Protein AF-A0A2P4EQN2-F1 (afdb_monomer)

pLDDT: mean 71.12, std 11.94, range [40.16, 90.19]

Mean predicted aligned error: 13.34 Å

Radius of gyration: 24.4 Å; Cα contacts (8 Å, |Δi|>4): 41; chains: 1; bounding box: 62×25×73 Å

Organism: NCBI:txid1708783

Secondary structure (DSSP, 8-state):
-------HHHHHHHHHHHHHHHHHHHHHHHHHHHHH--GGG-GGGHHHHHHHHHHTTS-SSHHHHHHHHHHHHHHHHHHHHHHHHHHHHHHHHHHHHHHHHHTTSS-HHHHHHHHHHHHHHHHHTTTS----PPPPTT-TT--

Solvent-accessible surface area (backbone atoms only — not comparable to full-atom values): 8579 Å² total; per-residue (Å²): 133,83,81,81,76,78,45,75,69,56,52,53,50,47,51,52,52,52,51,52,45,51,48,52,54,48,51,52,52,51,48,51,47,57,71,62,67,55,57,87,77,51,68,80,56,42,67,61,48,48,51,51,44,62,73,64,61,79,50,91,61,55,63,55,57,50,49,52,52,49,52,52,49,54,49,52,51,50,52,47,51,54,54,51,52,50,53,51,52,46,54,50,52,52,47,52,50,53,46,37,44,73,68,62,76,41,59,75,75,66,48,52,62,52,53,49,50,47,51,48,58,62,52,68,62,72,71,72,76,84,78,81,78,82,78,69,90,82,57,91,82,82,121

Sequence (143 aa):
MEEVTLTIDMFWLVLIVAALGLLI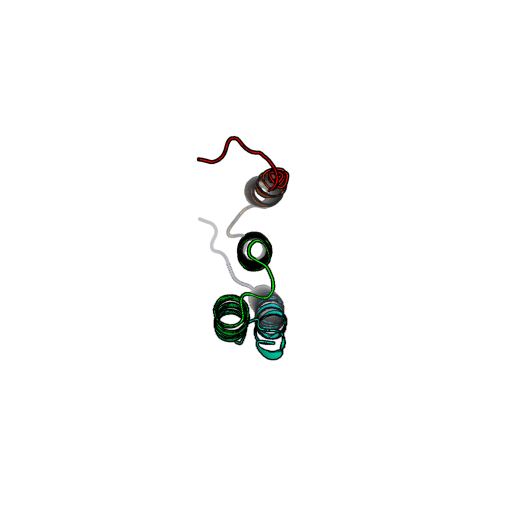VGAIAIFAWKAFSDDSRGFVSYERYLDFLTTHKIRSNLPVYLNEAYADYLQKRNEFWSTYGQVIVAVFIVIILAILMLTKTITAEAGLPILSAVSGFAIAKGVSSSKNTPSNPNDPNIG

Structure (mmCIF, N/CA/C/O backbone):
data_AF-A0A2P4EQN2-F1
#
_entry.id   AF-A0A2P4EQN2-F1
#
loop_
_atom_site.group_PDB
_atom_site.id
_atom_site.type_symbol
_atom_site.label_atom_id
_atom_site.label_alt_id
_atom_site.label_comp_id
_atom_site.label_asym_id
_atom_site.label_entity_id
_atom_site.label_seq_id
_atom_site.pdbx_PDB_ins_code
_atom_site.Cartn_x
_atom_site.Cartn_y
_atom_site.Cartn_z
_atom_site.occupancy
_atom_site.B_iso_or_equiv
_atom_site.auth_seq_id
_atom_site.auth_comp_id
_atom_site.auth_asym_id
_atom_site.auth_atom_id
_atom_site.pdbx_PDB_model_num
ATOM 1 N N . MET A 1 1 ? -9.585 -0.738 36.760 1.00 42.06 1 MET A N 1
ATOM 2 C CA . MET A 1 1 ? -9.819 -1.415 35.472 1.00 42.06 1 MET A CA 1
ATOM 3 C C . MET A 1 1 ? -11.281 -1.200 35.163 1.00 42.06 1 MET A C 1
ATOM 5 O O . MET A 1 1 ? -12.116 -1.760 35.854 1.00 42.06 1 MET A O 1
ATOM 9 N N . GLU A 1 2 ? -11.573 -0.244 34.289 1.00 46.59 2 GLU A N 1
ATOM 10 C CA . GLU A 1 2 ? -12.941 0.126 33.923 1.00 46.59 2 GLU A CA 1
ATOM 11 C C . GLU A 1 2 ? -13.467 -0.964 32.980 1.00 46.59 2 GLU A C 1
ATOM 13 O O . GLU A 1 2 ? -12.853 -1.227 31.945 1.00 46.59 2 GLU A O 1
ATOM 18 N N . GLU A 1 3 ? -14.515 -1.685 33.383 1.00 51.06 3 GLU A N 1
ATOM 19 C CA . GLU A 1 3 ? -15.109 -2.716 32.534 1.00 51.06 3 GLU A CA 1
ATOM 20 C C . GLU A 1 3 ? -15.745 -2.052 31.311 1.00 51.06 3 GLU A C 1
ATOM 22 O O . GLU A 1 3 ? -16.706 -1.286 31.417 1.00 51.06 3 GLU A O 1
ATOM 27 N N . VAL A 1 4 ? -15.183 -2.334 30.135 1.00 61.12 4 VAL A N 1
ATOM 28 C CA . VAL A 1 4 ? -15.711 -1.867 28.853 1.00 61.12 4 VAL A CA 1
ATOM 29 C C . VAL A 1 4 ? -17.025 -2.598 28.591 1.00 61.12 4 VAL A C 1
ATOM 31 O O . VAL A 1 4 ? -17.054 -3.705 28.057 1.00 61.12 4 VAL A O 1
ATOM 34 N N . THR A 1 5 ? -18.133 -1.977 28.981 1.00 59.53 5 THR A N 1
ATOM 35 C CA . THR A 1 5 ? -19.476 -2.437 28.629 1.00 59.53 5 THR A CA 1
ATOM 36 C C . THR A 1 5 ? -19.761 -2.032 27.183 1.00 59.53 5 THR A C 1
ATOM 38 O O . THR A 1 5 ? -20.094 -0.888 26.881 1.00 59.53 5 THR A O 1
ATOM 41 N N . LEU A 1 6 ? -19.577 -2.971 26.249 1.00 61.78 6 LEU A N 1
ATOM 42 C CA . LEU A 1 6 ? -19.995 -2.799 24.855 1.00 61.78 6 LEU A CA 1
ATOM 43 C C . LEU A 1 6 ? -21.521 -2.664 24.814 1.00 61.78 6 LEU A C 1
ATOM 45 O O . LEU A 1 6 ? -22.243 -3.646 24.984 1.00 61.78 6 LEU A O 1
ATOM 49 N N . THR A 1 7 ? -22.023 -1.450 24.589 1.00 77.19 7 THR A N 1
ATOM 50 C CA . THR A 1 7 ? -23.444 -1.257 24.287 1.00 77.19 7 THR A CA 1
ATOM 51 C C . THR A 1 7 ? -23.758 -1.874 22.921 1.00 77.19 7 THR A C 1
ATOM 53 O O . THR A 1 7 ? -22.896 -1.913 22.038 1.00 77.19 7 THR A O 1
ATOM 56 N N . ILE A 1 8 ? -24.992 -2.361 22.731 1.00 74.25 8 ILE A N 1
ATOM 57 C CA . ILE A 1 8 ? -25.451 -2.925 21.446 1.00 74.25 8 ILE A CA 1
ATOM 58 C C . ILE A 1 8 ? -25.151 -1.953 20.289 1.00 74.25 8 ILE A C 1
ATOM 60 O O . ILE A 1 8 ? -24.678 -2.376 19.236 1.00 74.25 8 ILE A O 1
ATOM 64 N N . ASP A 1 9 ? -25.330 -0.651 20.514 1.00 77.69 9 ASP A N 1
ATOM 65 C CA . ASP A 1 9 ? -25.075 0.386 19.514 1.00 77.69 9 ASP A CA 1
ATOM 66 C C . ASP A 1 9 ? -23.581 0.515 19.167 1.00 77.69 9 ASP A C 1
ATOM 68 O O . ASP A 1 9 ? -23.224 0.647 17.995 1.00 77.69 9 ASP A O 1
ATOM 72 N N . MET A 1 10 ? -22.687 0.406 20.159 1.00 77.56 10 MET A N 1
ATOM 73 C CA . MET A 1 10 ? -21.233 0.406 19.936 1.00 77.56 10 MET A CA 1
ATOM 74 C C . MET A 1 10 ? -20.780 -0.820 19.144 1.00 77.56 10 MET A C 1
ATOM 76 O O . MET A 1 10 ? -19.922 -0.699 18.269 1.00 77.56 10 MET A O 1
ATOM 80 N N . PHE A 1 11 ? -21.365 -1.989 19.415 1.00 80.00 11 PHE A N 1
ATOM 81 C CA . PHE A 1 11 ? -21.047 -3.220 18.693 1.00 80.00 11 PHE A CA 1
ATOM 82 C C . PHE A 1 11 ? -21.361 -3.097 17.194 1.00 80.00 11 PHE A C 1
ATOM 84 O O . PHE A 1 11 ? -20.501 -3.381 16.357 1.00 80.00 11 PHE A O 1
ATOM 91 N N . TRP A 1 12 ? -22.557 -2.610 16.845 1.00 84.31 12 TRP A N 1
ATOM 92 C CA . TRP A 1 12 ? -22.942 -2.396 15.446 1.00 84.31 12 TRP A CA 1
ATOM 93 C C . TRP A 1 12 ? -22.074 -1.347 14.752 1.00 84.31 12 TRP A C 1
ATOM 95 O O . TRP A 1 12 ? -21.689 -1.539 13.600 1.00 84.31 12 TRP A O 1
ATOM 105 N N . LEU A 1 13 ? -21.716 -0.269 15.453 1.00 79.88 13 LEU A N 1
ATOM 106 C CA . LEU A 1 13 ? -20.862 0.785 14.908 1.00 79.88 13 LEU A CA 1
ATOM 107 C C . LEU A 1 13 ? -19.459 0.248 14.579 1.00 79.88 13 LEU A C 1
ATOM 109 O O . LEU A 1 13 ? -18.965 0.458 13.471 1.00 79.88 13 LEU A O 1
ATOM 113 N N . VAL A 1 14 ? -18.847 -0.521 15.486 1.00 84.31 14 VAL A N 1
ATOM 114 C CA . VAL A 1 14 ? -17.550 -1.178 15.240 1.00 84.31 14 VAL A CA 1
ATOM 115 C C . VAL A 1 14 ? -17.630 -2.130 14.049 1.00 84.31 14 VAL A C 1
ATOM 117 O O . VAL A 1 14 ? -16.742 -2.117 13.196 1.00 84.31 14 VAL A O 1
ATOM 120 N N . LEU A 1 15 ? -18.702 -2.920 13.951 1.00 86.38 15 LEU A N 1
ATOM 121 C CA . LEU A 1 15 ? -18.890 -3.870 12.857 1.00 86.38 15 LEU A CA 1
ATOM 122 C C . LEU A 1 15 ? -19.023 -3.157 11.502 1.00 86.38 15 LEU A C 1
ATOM 124 O O . LEU A 1 15 ? -18.392 -3.573 10.531 1.00 86.38 15 LEU A O 1
ATOM 128 N N . ILE A 1 16 ? -19.770 -2.050 11.442 1.00 85.50 16 ILE A N 1
ATOM 129 C CA . ILE A 1 16 ? -19.911 -1.227 10.231 1.00 85.50 16 ILE A CA 1
ATOM 130 C C . ILE A 1 16 ? -18.569 -0.607 9.830 1.00 85.50 16 ILE A C 1
ATOM 132 O O . ILE A 1 16 ? -18.198 -0.666 8.659 1.00 85.50 16 ILE A O 1
ATOM 136 N N . VAL A 1 17 ? -17.818 -0.045 10.781 1.00 84.81 17 VAL A N 1
ATOM 137 C CA . VAL A 1 17 ? -16.508 0.573 10.507 1.00 84.81 17 VAL A CA 1
ATOM 138 C C . VAL A 1 17 ? -15.492 -0.471 10.044 1.00 84.81 17 VAL A C 1
ATOM 140 O O . VAL A 1 17 ? -14.764 -0.227 9.081 1.00 84.81 17 VAL A O 1
ATOM 143 N N . ALA A 1 18 ? -15.477 -1.654 10.661 1.00 85.50 18 ALA A N 1
ATOM 144 C CA . ALA A 1 18 ? -14.623 -2.761 10.242 1.00 85.50 18 ALA A CA 1
ATOM 145 C C . ALA A 1 18 ? -14.983 -3.257 8.832 1.00 85.50 18 ALA A C 1
ATOM 147 O O . ALA A 1 18 ? -14.094 -3.440 7.999 1.00 85.50 18 ALA A O 1
ATOM 148 N N . ALA A 1 19 ? -16.277 -3.422 8.540 1.00 88.06 19 ALA A N 1
ATOM 149 C CA . ALA A 1 19 ? -16.753 -3.834 7.223 1.00 88.06 19 ALA A CA 1
ATOM 150 C C . ALA A 1 19 ? -16.416 -2.796 6.142 1.00 88.06 19 ALA A C 1
ATOM 152 O O . ALA A 1 19 ? -15.916 -3.159 5.078 1.00 88.06 19 ALA A O 1
ATOM 153 N N . LEU A 1 20 ? -16.626 -1.505 6.422 1.00 86.62 20 LEU A N 1
ATOM 154 C CA . LEU A 1 20 ? -16.288 -0.416 5.507 1.00 86.62 20 LEU A CA 1
ATOM 155 C C . LEU A 1 20 ? -14.775 -0.343 5.265 1.00 86.62 20 LEU A C 1
ATOM 157 O O . LEU A 1 20 ? -14.338 -0.201 4.125 1.00 86.62 20 LEU A O 1
ATOM 161 N N . GLY A 1 21 ? -13.974 -0.494 6.321 1.00 83.38 21 GLY A N 1
ATOM 162 C CA . GLY A 1 21 ? -12.518 -0.527 6.227 1.00 83.38 21 GLY A CA 1
ATOM 163 C C . GLY A 1 21 ? -12.012 -1.685 5.365 1.00 83.38 21 GLY A C 1
ATOM 164 O O . GLY A 1 21 ? -11.212 -1.470 4.455 1.00 83.38 21 GLY A O 1
ATOM 165 N N . LEU A 1 22 ? -12.527 -2.897 5.590 1.00 88.88 22 LEU A N 1
ATOM 166 C CA . LEU A 1 22 ? -12.218 -4.066 4.760 1.00 88.88 22 LEU A CA 1
ATOM 167 C C . LEU A 1 22 ? -12.654 -3.876 3.307 1.00 88.88 22 LEU A C 1
ATOM 169 O O . LEU A 1 22 ? -11.914 -4.258 2.403 1.00 88.88 22 LEU A O 1
ATOM 173 N N . LEU A 1 23 ? -13.815 -3.262 3.071 1.00 90.19 23 LEU A N 1
ATOM 174 C CA . LEU A 1 23 ? -14.300 -2.967 1.725 1.00 90.19 23 LEU A CA 1
ATOM 175 C C . LEU A 1 23 ? -13.356 -2.002 1.006 1.00 90.19 23 LEU A C 1
ATOM 177 O O . LEU A 1 23 ? -12.981 -2.266 -0.131 1.00 90.19 23 LEU A O 1
ATOM 181 N N . ILE A 1 24 ? -12.924 -0.924 1.667 1.00 86.88 24 ILE A N 1
ATOM 182 C CA . ILE A 1 24 ? -11.983 0.048 1.093 1.00 86.88 24 ILE A CA 1
ATOM 183 C C . ILE A 1 24 ? -10.639 -0.621 0.783 1.00 86.88 24 ILE A C 1
ATOM 185 O O . ILE A 1 24 ? -10.147 -0.501 -0.338 1.00 86.88 24 ILE A O 1
ATOM 189 N N . VAL A 1 25 ? -10.063 -1.367 1.731 1.00 85.81 25 VAL A N 1
ATOM 190 C CA . VAL A 1 25 ? -8.792 -2.085 1.520 1.00 85.81 25 VAL A CA 1
ATOM 191 C C . VAL A 1 25 ? -8.924 -3.111 0.391 1.00 85.81 25 VAL A C 1
ATOM 193 O O . VAL A 1 25 ? -8.055 -3.184 -0.476 1.00 85.81 25 VAL A O 1
ATOM 196 N N . GLY A 1 26 ? -10.032 -3.854 0.350 1.00 86.31 26 GLY A N 1
ATOM 197 C CA . GLY A 1 26 ? -10.331 -4.814 -0.708 1.00 86.31 26 GLY A CA 1
ATOM 198 C C . GLY A 1 26 ? -10.494 -4.151 -2.075 1.00 86.31 26 GLY A C 1
ATOM 199 O O . GLY A 1 26 ? -9.906 -4.613 -3.047 1.00 86.31 26 GLY A O 1
ATOM 200 N N . ALA A 1 27 ? -11.224 -3.037 -2.161 1.00 86.19 27 ALA A N 1
ATOM 201 C CA . ALA A 1 27 ? -11.404 -2.274 -3.395 1.00 86.19 27 ALA A CA 1
ATOM 202 C C . ALA A 1 27 ? -10.072 -1.726 -3.918 1.00 86.19 27 ALA A C 1
ATOM 204 O O . ALA A 1 27 ? -9.798 -1.819 -5.114 1.00 86.19 27 ALA A O 1
ATOM 205 N N . ILE A 1 28 ? -9.224 -1.216 -3.020 1.00 84.31 28 ILE A N 1
ATOM 206 C CA . ILE A 1 28 ? -7.871 -0.770 -3.346 1.00 84.31 28 ILE A CA 1
ATOM 207 C C . ILE A 1 28 ? -7.069 -1.958 -3.893 1.00 84.31 28 ILE A C 1
ATOM 209 O O . ILE A 1 28 ? -6.591 -1.875 -5.024 1.00 84.31 28 ILE A O 1
ATOM 213 N N . ALA A 1 29 ? -6.996 -3.080 -3.169 1.00 83.06 29 ALA A N 1
ATOM 214 C CA . ALA A 1 29 ? -6.241 -4.265 -3.582 1.00 83.06 29 ALA A CA 1
ATOM 215 C C . ALA A 1 29 ? -6.718 -4.845 -4.927 1.00 83.06 29 ALA A C 1
ATOM 217 O O . ALA A 1 29 ? -5.899 -5.165 -5.788 1.00 83.06 29 ALA A O 1
ATOM 218 N N . ILE A 1 30 ? -8.035 -4.925 -5.145 1.00 86.19 30 ILE A N 1
ATOM 219 C CA . ILE A 1 30 ? -8.635 -5.357 -6.415 1.00 86.19 30 ILE A CA 1
ATOM 220 C C . ILE A 1 30 ? -8.291 -4.372 -7.530 1.00 86.19 30 ILE A C 1
ATOM 222 O O . ILE A 1 30 ? -7.984 -4.798 -8.640 1.00 86.19 30 ILE A O 1
ATOM 226 N N . PHE A 1 31 ? -8.319 -3.067 -7.256 1.00 82.88 31 PHE A N 1
ATOM 227 C CA . PHE A 1 31 ? -7.936 -2.056 -8.232 1.00 82.88 31 PHE A CA 1
ATOM 228 C C . PHE A 1 31 ? -6.466 -2.192 -8.639 1.00 82.88 31 PHE A C 1
ATOM 230 O O . PHE A 1 31 ? -6.187 -2.168 -9.833 1.00 82.88 31 PHE A O 1
ATOM 237 N N . ALA A 1 32 ? -5.533 -2.410 -7.704 1.00 77.56 32 ALA A N 1
ATOM 238 C CA . ALA A 1 32 ? -4.142 -2.675 -8.082 1.00 77.56 32 ALA A CA 1
ATOM 239 C C . ALA A 1 32 ? -3.988 -3.985 -8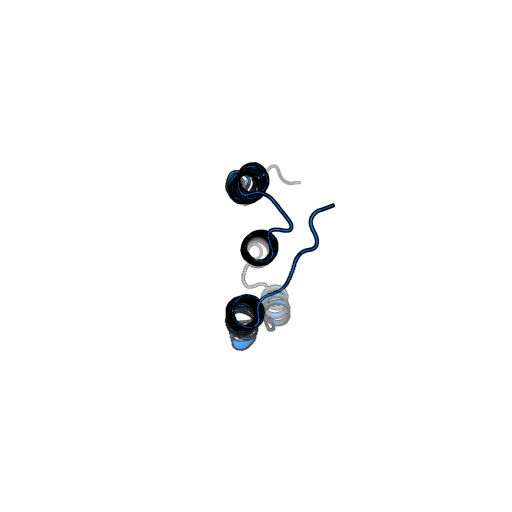.829 1.00 77.56 32 ALA A C 1
ATOM 241 O O . ALA A 1 32 ? -3.321 -4.014 -9.860 1.00 77.56 32 ALA A O 1
ATOM 242 N N . TRP A 1 33 ? -4.624 -5.057 -8.360 1.00 78.50 33 TRP A N 1
ATOM 243 C CA . TRP A 1 33 ? -4.557 -6.313 -9.084 1.00 78.50 33 TRP A CA 1
ATOM 244 C C . TRP A 1 33 ? -5.101 -6.145 -10.503 1.00 78.50 33 TRP A C 1
ATOM 246 O O . TRP A 1 33 ? -4.445 -6.560 -11.440 1.00 78.50 33 TRP A O 1
ATOM 256 N N . LYS A 1 34 ? -6.212 -5.435 -10.709 1.00 81.75 34 LYS A N 1
ATOM 257 C CA . LYS A 1 34 ? -6.765 -5.178 -12.045 1.00 81.75 34 LYS A CA 1
ATOM 258 C C . LYS A 1 34 ? -5.911 -4.229 -12.892 1.00 81.75 34 LYS A C 1
ATOM 260 O O . LYS A 1 34 ? -5.798 -4.444 -14.093 1.00 81.75 34 LYS A O 1
ATOM 265 N N . ALA A 1 35 ? -5.304 -3.207 -12.293 1.00 72.00 35 ALA A N 1
ATOM 266 C CA . ALA A 1 35 ? -4.416 -2.276 -12.987 1.00 72.00 35 ALA A CA 1
ATOM 267 C C . ALA A 1 35 ? -3.100 -2.937 -13.437 1.00 72.00 35 ALA A C 1
ATOM 269 O O . ALA A 1 35 ? -2.532 -2.522 -14.442 1.00 72.00 35 ALA A O 1
ATOM 270 N N . PHE A 1 36 ? -2.631 -3.965 -12.719 1.00 65.81 36 PHE A N 1
ATOM 271 C CA . PHE A 1 36 ? -1.366 -4.656 -13.004 1.00 65.81 36 PHE A CA 1
ATOM 272 C C . PHE A 1 36 ? -1.516 -6.058 -13.599 1.00 65.81 36 PHE A C 1
ATOM 274 O O . PHE A 1 36 ? -0.564 -6.560 -14.184 1.00 65.81 36 PHE A O 1
ATOM 281 N N . SER A 1 37 ? -2.687 -6.683 -13.480 1.00 63.09 37 SER A N 1
ATOM 282 C CA . SER A 1 37 ? -3.020 -7.959 -14.125 1.00 63.09 37 SER A CA 1
ATOM 283 C C . SER A 1 37 ? -3.440 -7.775 -15.580 1.00 63.09 37 SER A C 1
ATOM 285 O O . SER A 1 37 ? -3.712 -8.770 -16.252 1.00 63.09 37 SER A O 1
ATOM 287 N N . ASP A 1 38 ? -3.465 -6.537 -16.089 1.00 56.09 38 ASP A N 1
ATOM 288 C CA . ASP A 1 38 ? -3.429 -6.276 -17.527 1.00 56.09 38 ASP A CA 1
ATOM 289 C C . ASP A 1 38 ? -2.019 -6.594 -18.065 1.00 56.09 38 ASP A C 1
ATOM 291 O O . ASP A 1 38 ? -1.272 -5.747 -18.554 1.00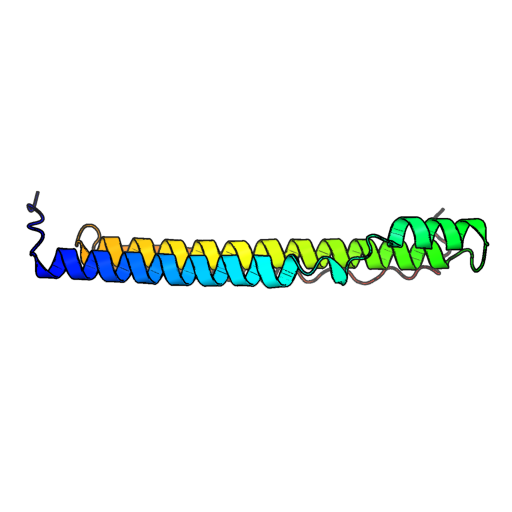 56.09 38 ASP A O 1
ATOM 295 N N . ASP A 1 39 ? -1.672 -7.876 -17.955 1.00 52.38 39 ASP A N 1
ATOM 296 C CA . ASP A 1 39 ? -0.494 -8.546 -18.508 1.00 52.38 39 ASP A CA 1
ATOM 297 C C . ASP A 1 39 ? -0.477 -8.438 -20.052 1.00 52.38 39 ASP A C 1
ATOM 299 O O . ASP A 1 39 ? 0.517 -8.740 -20.708 1.00 52.38 39 ASP A O 1
ATOM 303 N N . SER A 1 40 ? -1.567 -7.934 -20.655 1.00 46.12 40 SER A N 1
ATOM 304 C CA . SER A 1 40 ? -1.721 -7.726 -22.100 1.00 46.12 40 SER A CA 1
ATOM 305 C C . SER A 1 40 ? -0.914 -6.549 -22.662 1.00 46.12 40 SER A C 1
ATOM 307 O O . SER A 1 40 ? -0.726 -6.453 -23.873 1.00 46.12 40 SER A O 1
ATOM 309 N N . ARG A 1 41 ? -0.369 -5.679 -21.801 1.00 52.12 41 ARG A N 1
ATOM 310 C CA . ARG A 1 41 ? 0.618 -4.651 -22.196 1.00 52.12 41 ARG A CA 1
ATOM 311 C C . ARG A 1 41 ? 2.059 -5.119 -21.995 1.00 52.12 41 ARG A C 1
ATOM 313 O O . ARG A 1 41 ? 3.003 -4.359 -22.213 1.00 52.12 41 ARG A O 1
ATOM 320 N N . GLY A 1 42 ? 2.215 -6.359 -21.538 1.00 44.94 42 GLY A N 1
ATOM 321 C CA . GLY A 1 42 ? 3.467 -6.953 -21.139 1.00 44.94 42 GLY A CA 1
ATOM 322 C C . GLY A 1 42 ? 4.400 -7.167 -22.319 1.00 44.94 42 GLY A C 1
ATOM 323 O O . GLY A 1 42 ? 4.119 -7.909 -23.257 1.00 44.94 42 GLY A O 1
ATOM 324 N N . PHE A 1 43 ? 5.581 -6.590 -22.162 1.00 51.81 43 PHE A N 1
ATOM 325 C CA . PHE A 1 43 ? 6.888 -6.974 -22.685 1.00 51.81 43 PHE A CA 1
ATOM 326 C C . PHE A 1 43 ? 7.213 -8.493 -22.563 1.00 51.81 43 PHE A C 1
ATOM 328 O O . PHE A 1 43 ? 8.371 -8.876 -22.554 1.00 51.81 43 PHE A O 1
ATOM 335 N N . VAL A 1 44 ? 6.239 -9.408 -22.498 1.00 49.41 44 VAL A N 1
ATOM 336 C CA . VAL A 1 44 ? 6.431 -10.873 -22.494 1.00 49.41 44 VAL A CA 1
ATOM 337 C C . VAL A 1 44 ? 7.085 -11.344 -23.802 1.00 49.41 44 VAL A C 1
ATOM 339 O O . VAL A 1 44 ? 7.769 -12.361 -23.843 1.00 49.41 44 VAL A O 1
ATOM 342 N N . SER A 1 45 ? 6.959 -10.552 -24.871 1.00 54.16 45 SER A N 1
ATOM 343 C CA . SER A 1 45 ? 7.703 -10.741 -26.120 1.00 54.16 45 SER A CA 1
ATOM 344 C C . SER A 1 45 ? 9.032 -9.979 -26.173 1.00 54.16 45 SER A C 1
ATOM 346 O O . SER A 1 45 ? 9.685 -10.007 -27.206 1.00 54.16 45 SER A O 1
ATOM 348 N N . TYR A 1 46 ? 9.455 -9.292 -25.110 1.00 60.91 46 TYR A N 1
ATOM 349 C CA . TYR A 1 46 ? 10.672 -8.476 -25.102 1.00 60.91 46 TYR A CA 1
ATOM 350 C C . TYR A 1 46 ? 11.935 -9.312 -25.225 1.00 60.91 46 TYR A C 1
ATOM 352 O O . TYR A 1 46 ? 12.793 -8.957 -26.020 1.00 60.91 46 TYR A O 1
ATOM 360 N N . GLU A 1 47 ? 12.029 -10.445 -24.527 1.00 61.88 47 GLU A N 1
ATOM 361 C CA . GLU A 1 47 ? 13.171 -11.348 -24.699 1.00 61.88 47 GLU A CA 1
ATOM 362 C C . GLU A 1 47 ? 13.215 -11.908 -26.124 1.00 61.88 47 GLU A C 1
ATOM 364 O O . GLU A 1 47 ? 14.259 -11.859 -26.761 1.00 61.88 47 GLU A O 1
ATOM 369 N N . ARG A 1 48 ? 12.068 -12.311 -26.693 1.00 64.81 48 ARG A N 1
ATOM 370 C CA . ARG A 1 48 ? 11.985 -12.739 -28.104 1.00 64.81 48 ARG A CA 1
ATOM 371 C C . ARG A 1 48 ? 12.292 -11.611 -29.094 1.00 64.81 48 ARG A C 1
ATOM 373 O O . ARG A 1 48 ? 12.850 -11.868 -30.154 1.00 64.81 48 ARG A O 1
ATOM 380 N N . TYR A 1 49 ? 11.921 -10.374 -28.776 1.00 67.81 49 TYR A N 1
ATOM 381 C CA . TYR A 1 49 ? 12.150 -9.201 -29.619 1.00 67.81 49 TYR A CA 1
ATOM 382 C C . TYR A 1 49 ? 13.607 -8.733 -29.548 1.00 67.81 49 TYR A C 1
ATOM 384 O O . TYR A 1 49 ? 14.196 -8.402 -30.573 1.00 67.81 49 TYR A O 1
ATOM 392 N N . LEU A 1 50 ? 14.216 -8.770 -28.361 1.00 67.44 50 LEU A N 1
ATOM 393 C CA . LEU A 1 50 ? 15.645 -8.562 -28.160 1.00 67.44 50 LEU A CA 1
ATOM 394 C C . LEU A 1 50 ? 16.456 -9.615 -28.905 1.00 67.44 50 LEU A C 1
ATOM 396 O O . LEU A 1 50 ? 17.384 -9.240 -29.616 1.00 67.44 50 LEU A O 1
ATOM 400 N N . ASP A 1 51 ? 16.091 -10.892 -28.777 1.00 71.06 51 ASP A N 1
ATOM 401 C CA . ASP A 1 51 ? 16.769 -12.016 -29.429 1.00 71.06 51 ASP A CA 1
ATOM 402 C C . ASP A 1 51 ? 16.642 -11.921 -30.961 1.00 71.06 51 ASP A C 1
ATOM 404 O O . ASP A 1 51 ? 17.614 -12.080 -31.700 1.00 71.06 51 ASP A O 1
ATOM 408 N N . PHE A 1 52 ? 15.474 -11.496 -31.461 1.00 71.56 52 PHE A N 1
ATOM 409 C CA . PHE A 1 52 ? 15.277 -11.164 -32.874 1.00 71.56 52 PHE A CA 1
ATOM 410 C C . PHE A 1 52 ? 16.175 -10.002 -33.337 1.00 71.56 52 PHE A C 1
ATOM 412 O O . PHE A 1 52 ? 16.832 -10.111 -34.375 1.00 71.56 52 PHE A O 1
ATOM 419 N N . LEU A 1 53 ? 16.242 -8.903 -32.578 1.00 69.44 53 LEU A N 1
ATOM 420 C CA . LEU A 1 53 ? 17.047 -7.720 -32.909 1.00 69.44 53 LEU A CA 1
ATOM 421 C C . LEU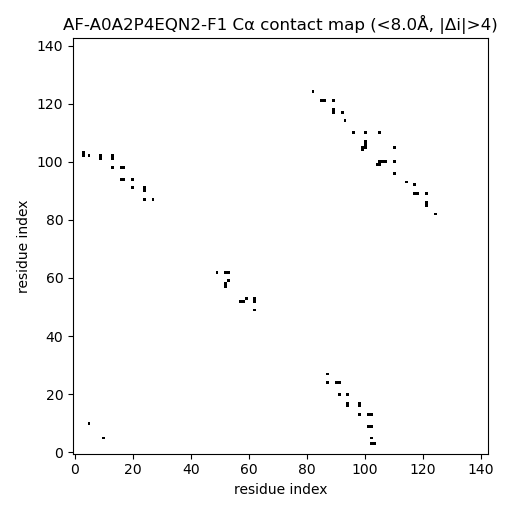 A 1 53 ? 18.559 -7.989 -32.844 1.00 69.44 53 LEU A C 1
ATOM 423 O O . LEU A 1 53 ? 19.305 -7.479 -33.686 1.00 69.44 53 LEU A O 1
ATOM 427 N N . THR A 1 54 ? 19.011 -8.786 -31.871 1.00 67.88 54 THR A N 1
ATOM 428 C CA . THR A 1 54 ? 20.420 -9.197 -31.735 1.00 67.88 54 THR A CA 1
ATOM 429 C C . THR A 1 54 ? 20.818 -10.188 -32.822 1.00 67.88 54 THR A C 1
ATOM 431 O O . THR A 1 54 ? 21.889 -10.028 -33.411 1.00 67.88 54 THR A O 1
ATOM 434 N N . THR A 1 55 ? 19.936 -11.127 -33.176 1.00 72.38 55 THR A N 1
ATOM 435 C CA . THR A 1 55 ? 20.147 -12.064 -34.292 1.00 72.38 55 THR A CA 1
ATOM 436 C C . THR A 1 55 ? 20.255 -11.339 -35.638 1.00 72.38 55 THR A C 1
ATOM 438 O O . THR A 1 55 ? 21.133 -11.653 -36.439 1.00 72.38 55 THR A O 1
ATOM 441 N N . HIS A 1 56 ? 19.423 -10.319 -35.882 1.00 71.88 56 HIS A N 1
ATOM 442 C CA . HIS A 1 56 ? 19.409 -9.579 -37.152 1.00 71.88 56 HIS A CA 1
ATOM 443 C C . HIS A 1 56 ? 20.419 -8.415 -37.220 1.00 71.88 56 HIS A C 1
ATOM 445 O O . HIS A 1 56 ? 20.483 -7.734 -38.242 1.00 71.88 56 HIS A O 1
ATOM 451 N N . LYS A 1 57 ? 21.208 -8.170 -36.157 1.00 65.62 57 LYS A N 1
ATOM 452 C CA . LYS A 1 57 ? 22.243 -7.113 -36.062 1.00 65.62 57 LYS A CA 1
ATOM 453 C C . LYS A 1 57 ? 21.806 -5.739 -36.600 1.00 65.62 57 LYS A C 1
ATOM 455 O O . LYS A 1 57 ? 22.605 -5.016 -37.191 1.00 65.62 57 LYS A O 1
ATOM 460 N N . ILE A 1 58 ? 20.546 -5.357 -36.382 1.00 65.00 58 ILE A N 1
ATOM 461 C CA . ILE A 1 58 ? 19.959 -4.149 -36.992 1.00 65.00 58 ILE A CA 1
ATOM 462 C C . ILE A 1 58 ? 20.684 -2.876 -36.520 1.00 65.00 58 ILE A C 1
ATOM 464 O O . ILE A 1 58 ? 20.878 -1.956 -37.311 1.00 65.00 58 ILE A O 1
ATOM 468 N N . ARG A 1 59 ? 21.134 -2.841 -35.255 1.00 62.16 59 ARG A N 1
ATOM 469 C CA . ARG A 1 59 ? 22.031 -1.824 -34.674 1.00 62.16 59 ARG A CA 1
ATOM 470 C C . ARG A 1 59 ? 22.736 -2.386 -33.436 1.00 62.16 59 ARG A C 1
ATOM 472 O O . ARG A 1 59 ? 22.087 -3.021 -32.612 1.00 62.16 59 ARG A O 1
ATOM 479 N N . SER A 1 60 ? 24.033 -2.121 -33.271 1.00 67.06 60 SER A N 1
ATOM 480 C CA . SER A 1 60 ? 24.838 -2.645 -32.150 1.00 67.06 60 SER A CA 1
ATOM 481 C C . SER A 1 60 ? 24.477 -2.046 -30.786 1.00 67.06 60 SER A C 1
ATOM 483 O O . SER A 1 60 ? 24.632 -2.705 -29.767 1.00 67.06 60 SER A O 1
ATOM 485 N N . ASN A 1 61 ? 23.969 -0.815 -30.762 1.00 68.31 61 ASN A N 1
ATOM 486 C CA . ASN A 1 61 ? 23.647 -0.061 -29.550 1.00 68.31 61 ASN A CA 1
ATOM 487 C C . ASN A 1 61 ? 22.172 -0.163 -29.122 1.00 68.31 61 ASN A C 1
ATOM 489 O O . ASN A 1 61 ? 21.839 0.134 -27.981 1.00 68.31 61 ASN A O 1
ATOM 493 N N . LEU A 1 62 ? 21.280 -0.620 -30.004 1.00 68.94 62 LEU A N 1
ATOM 494 C CA . LEU A 1 62 ? 19.841 -0.736 -29.729 1.00 68.94 62 LEU A CA 1
ATOM 495 C C . LEU A 1 62 ? 19.487 -1.703 -28.578 1.00 68.94 62 LEU A C 1
ATOM 497 O O . LEU A 1 62 ? 18.610 -1.354 -27.789 1.00 68.94 62 LEU A O 1
ATOM 501 N N . PRO A 1 63 ? 20.158 -2.864 -28.417 1.00 70.62 63 PRO A N 1
ATOM 502 C CA . PRO A 1 63 ? 19.912 -3.759 -27.284 1.00 70.62 63 PRO A CA 1
ATOM 503 C C . PRO A 1 63 ? 20.241 -3.115 -25.932 1.00 70.62 63 PRO A C 1
ATOM 505 O O . PRO A 1 63 ? 19.563 -3.392 -24.949 1.00 70.62 63 PRO A O 1
ATOM 508 N N . VAL A 1 64 ? 21.245 -2.229 -25.891 1.00 74.62 64 VAL A N 1
ATOM 509 C CA . VAL A 1 64 ? 21.658 -1.518 -24.670 1.00 74.62 64 VAL A CA 1
ATOM 510 C C . VAL A 1 64 ? 20.569 -0.538 -24.232 1.00 74.62 64 VAL A C 1
ATOM 512 O O . VAL A 1 64 ? 20.097 -0.637 -23.105 1.00 74.62 64 VAL A O 1
ATOM 515 N N . TYR A 1 65 ? 20.078 0.316 -25.139 1.00 71.44 65 TYR A N 1
ATOM 516 C CA . TYR A 1 65 ? 18.981 1.254 -24.842 1.00 71.44 65 TYR A CA 1
ATOM 517 C C . TYR A 1 65 ? 17.699 0.553 -24.394 1.00 71.44 65 TYR A C 1
ATOM 519 O O . TYR A 1 65 ? 16.978 1.039 -23.527 1.00 71.44 65 TYR A O 1
ATOM 527 N N . LEU A 1 66 ? 17.393 -0.587 -25.011 1.00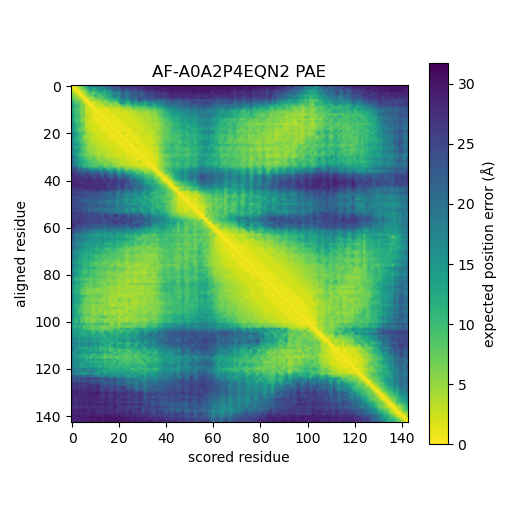 72.50 66 LEU A N 1
ATOM 528 C CA . LEU A 1 66 ? 16.234 -1.385 -24.645 1.00 72.50 66 LEU A CA 1
ATOM 529 C C . LEU A 1 66 ? 16.404 -1.966 -23.238 1.00 72.50 66 LEU A C 1
ATOM 531 O O . LEU A 1 66 ? 15.471 -1.895 -22.439 1.00 72.50 66 LEU A O 1
ATOM 535 N N . ASN A 1 67 ? 17.590 -2.497 -22.922 1.00 76.31 67 ASN A N 1
ATOM 536 C CA . ASN A 1 67 ? 17.880 -3.051 -21.604 1.00 76.31 67 ASN A CA 1
ATOM 537 C C . ASN A 1 67 ? 17.817 -1.974 -20.513 1.00 76.31 67 ASN A C 1
ATOM 539 O O . ASN A 1 67 ? 17.198 -2.198 -19.477 1.00 76.31 67 ASN A O 1
ATOM 543 N N . GLU A 1 68 ? 18.369 -0.788 -20.773 1.00 79.19 68 GLU A N 1
ATOM 544 C CA . GLU A 1 68 ? 18.242 0.376 -19.888 1.00 79.19 68 GLU A CA 1
ATOM 545 C C . GLU A 1 68 ? 16.773 0.778 -19.693 1.00 79.19 68 GLU A C 1
ATOM 547 O O . GLU A 1 68 ? 16.318 0.919 -18.560 1.00 79.19 68 GLU A O 1
ATOM 552 N N . ALA A 1 69 ? 15.986 0.867 -20.772 1.00 74.38 69 ALA A N 1
ATOM 553 C CA . ALA A 1 69 ? 14.560 1.186 -20.687 1.00 74.38 69 ALA A CA 1
ATOM 554 C C . ALA A 1 69 ? 13.757 0.121 -19.916 1.00 74.38 69 ALA A C 1
ATOM 556 O O . ALA A 1 69 ? 12.803 0.448 -19.204 1.00 74.38 69 ALA A O 1
ATOM 557 N N . TYR A 1 70 ? 14.135 -1.153 -20.042 1.00 76.94 70 TYR A N 1
ATOM 558 C CA . TYR A 1 70 ? 13.516 -2.252 -19.309 1.00 76.94 70 TYR A CA 1
ATOM 559 C C . TYR A 1 70 ? 13.887 -2.229 -17.822 1.00 76.94 70 TYR A C 1
ATOM 561 O O . TYR A 1 70 ? 13.010 -2.387 -16.970 1.00 76.94 70 TYR A O 1
ATOM 569 N N . ALA A 1 71 ? 15.155 -1.968 -17.497 1.00 78.50 71 ALA A N 1
ATOM 570 C CA . ALA A 1 71 ? 15.609 -1.773 -16.125 1.00 78.50 71 ALA A CA 1
ATOM 571 C C . ALA A 1 71 ? 14.886 -0.587 -15.461 1.00 78.50 71 ALA A C 1
ATOM 573 O O . ALA A 1 71 ? 14.347 -0.739 -14.363 1.00 78.50 71 ALA A O 1
ATOM 574 N N . ASP A 1 72 ? 14.761 0.544 -16.162 1.00 76.94 72 ASP A N 1
ATOM 575 C CA . ASP A 1 72 ? 14.001 1.715 -15.711 1.00 76.94 72 ASP A CA 1
ATOM 576 C C . ASP A 1 72 ? 12.516 1.395 -15.492 1.00 76.94 72 ASP A C 1
ATOM 578 O O . ASP A 1 72 ? 11.908 1.839 -14.512 1.00 76.94 72 ASP A O 1
ATOM 582 N N . TYR A 1 73 ? 11.905 0.613 -16.387 1.00 77.12 73 TYR A N 1
ATOM 583 C CA . TYR A 1 73 ? 10.520 0.169 -16.236 1.00 77.12 73 TYR A CA 1
ATOM 584 C C . TYR A 1 73 ? 10.339 -0.706 -14.990 1.00 77.12 73 TYR A C 1
ATOM 586 O O . TYR A 1 73 ? 9.426 -0.468 -14.192 1.00 77.12 73 TYR A O 1
ATOM 594 N N . LEU A 1 74 ? 11.218 -1.692 -14.789 1.00 78.25 74 LEU A N 1
ATOM 595 C CA . LEU A 1 74 ? 11.203 -2.557 -13.610 1.00 78.25 74 LEU A CA 1
ATOM 596 C C . LEU A 1 74 ? 11.393 -1.752 -12.321 1.00 78.25 74 LEU A C 1
ATOM 598 O O . LEU A 1 74 ? 10.674 -1.988 -11.347 1.00 78.25 74 LEU A O 1
ATOM 602 N N . GLN A 1 75 ? 12.306 -0.779 -12.331 1.00 79.12 75 GLN A N 1
ATOM 603 C CA . GLN A 1 75 ? 12.562 0.109 -11.203 1.00 79.12 75 GLN A CA 1
ATOM 604 C C . GLN A 1 75 ? 11.327 0.950 -10.863 1.00 79.12 75 GLN A C 1
ATOM 606 O O . GLN A 1 75 ? 10.875 0.922 -9.719 1.00 79.12 75 GLN A O 1
ATOM 611 N N . LYS A 1 76 ? 10.717 1.617 -11.851 1.00 78.00 76 LYS A N 1
ATOM 612 C CA . LYS A 1 76 ? 9.488 2.409 -11.655 1.00 78.00 76 LYS A CA 1
ATOM 613 C C . LYS A 1 76 ? 8.325 1.558 -11.160 1.00 78.00 76 LYS A C 1
ATOM 615 O O . LYS A 1 76 ? 7.567 1.986 -10.292 1.00 78.00 76 LYS A O 1
ATOM 620 N N . ARG A 1 77 ? 8.188 0.332 -11.673 1.00 78.44 77 ARG A N 1
ATOM 621 C CA . ARG A 1 77 ? 7.170 -0.616 -11.208 1.00 78.44 77 ARG A CA 1
ATOM 622 C C . ARG A 1 77 ? 7.397 -0.988 -9.744 1.00 78.44 77 ARG A C 1
ATOM 624 O O . ARG A 1 77 ? 6.448 -0.995 -8.967 1.00 78.44 77 ARG A O 1
ATOM 631 N N . ASN A 1 78 ? 8.637 -1.280 -9.358 1.00 80.12 78 ASN A N 1
ATOM 632 C CA . ASN A 1 78 ? 8.978 -1.609 -7.975 1.00 80.12 78 ASN A CA 1
ATOM 633 C C . ASN A 1 78 ? 8.733 -0.425 -7.026 1.00 80.12 78 ASN A C 1
ATOM 635 O O . ASN A 1 78 ? 8.176 -0.589 -5.942 1.00 80.12 78 ASN A O 1
ATOM 639 N N . GLU A 1 79 ? 9.092 0.782 -7.454 1.00 78.31 79 GLU A N 1
ATOM 640 C CA . GLU A 1 79 ? 8.847 2.012 -6.705 1.00 78.31 79 GLU A CA 1
ATOM 641 C C . GLU A 1 79 ? 7.347 2.276 -6.510 1.00 78.31 79 GLU A C 1
ATOM 643 O O . GLU A 1 79 ? 6.903 2.600 -5.402 1.00 78.31 79 GLU A O 1
ATOM 648 N N . PHE A 1 80 ? 6.553 2.050 -7.559 1.00 79.38 80 PHE A N 1
ATOM 649 C CA . PHE A 1 80 ? 5.101 2.121 -7.482 1.00 79.38 80 PHE A CA 1
ATOM 650 C C . PHE A 1 80 ? 4.552 1.119 -6.462 1.00 79.38 80 PHE A C 1
ATOM 652 O O . PHE A 1 80 ? 3.807 1.519 -5.572 1.00 79.38 80 PHE A O 1
ATOM 659 N N . TRP A 1 81 ? 4.950 -0.159 -6.532 1.00 77.38 81 TRP A N 1
ATOM 660 C CA . TRP A 1 81 ? 4.50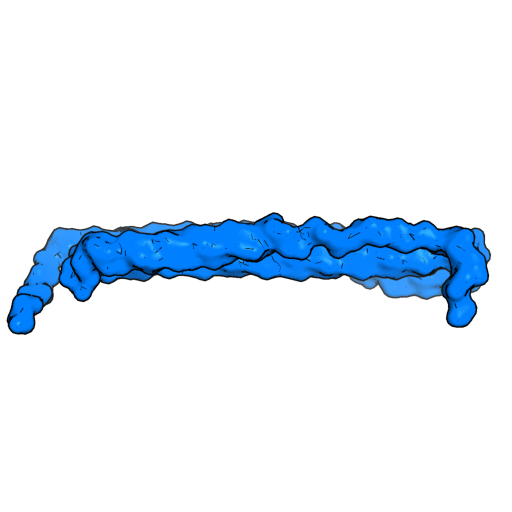4 -1.187 -5.581 1.00 77.38 81 TRP A CA 1
ATOM 661 C C . TRP A 1 81 ? 4.891 -0.866 -4.139 1.00 77.38 81 TRP A C 1
ATOM 663 O O . TRP A 1 81 ? 4.076 -1.047 -3.235 1.00 77.38 81 TRP A O 1
ATOM 673 N N . SER A 1 82 ? 6.100 -0.344 -3.919 1.00 78.38 82 SER A N 1
ATOM 674 C CA . SER A 1 82 ? 6.539 0.095 -2.593 1.00 78.38 82 SER A CA 1
ATOM 675 C C . SER A 1 82 ? 5.645 1.215 -2.055 1.00 78.38 82 SER A C 1
ATOM 677 O O . SER A 1 82 ? 5.172 1.133 -0.923 1.00 78.38 82 SER A O 1
ATOM 679 N N . THR A 1 83 ? 5.405 2.260 -2.850 1.00 78.62 83 THR A N 1
ATOM 680 C CA . THR A 1 83 ? 4.574 3.406 -2.440 1.00 78.62 83 THR A CA 1
ATOM 681 C C . THR A 1 83 ? 3.123 2.987 -2.219 1.00 78.62 83 THR A C 1
ATOM 683 O O . THR A 1 83 ? 2.489 3.359 -1.235 1.00 78.62 83 THR A O 1
ATOM 686 N N . TYR A 1 84 ? 2.606 2.154 -3.111 1.00 80.94 84 TYR A N 1
ATOM 687 C CA . TYR A 1 84 ? 1.249 1.647 -3.053 1.00 80.94 84 TYR A CA 1
ATOM 688 C C . TYR A 1 84 ? 1.009 0.762 -1.818 1.00 80.94 84 TYR A C 1
ATOM 690 O O . TYR A 1 84 ? 0.043 0.974 -1.083 1.00 80.94 84 TYR A O 1
ATOM 698 N N . GLY A 1 85 ? 1.923 -0.170 -1.523 1.00 81.06 85 GLY A N 1
ATOM 699 C CA . GLY A 1 85 ? 1.863 -0.988 -0.309 1.00 81.06 85 GLY A CA 1
ATOM 700 C C . GLY A 1 85 ? 1.915 -0.142 0.966 1.00 81.06 85 GLY A C 1
ATOM 701 O O . GLY A 1 85 ? 1.154 -0.380 1.901 1.00 81.06 85 GLY A O 1
ATOM 702 N N . GLN A 1 86 ? 2.743 0.903 0.978 1.00 79.44 86 GLN A N 1
ATOM 703 C CA . GLN A 1 86 ? 2.816 1.864 2.078 1.00 79.44 86 GLN A CA 1
ATOM 704 C C . GLN A 1 86 ? 1.484 2.594 2.314 1.00 79.44 86 GLN A C 1
ATOM 706 O O . GLN A 1 86 ? 1.065 2.721 3.464 1.00 79.44 86 GLN A O 1
ATOM 711 N N . VAL A 1 87 ? 0.789 3.025 1.255 1.00 80.81 87 VAL A N 1
ATOM 712 C CA . VAL A 1 87 ? -0.540 3.653 1.373 1.00 80.81 87 VAL A CA 1
ATOM 713 C C . VAL A 1 87 ? -1.567 2.671 1.940 1.00 80.81 87 VAL A C 1
ATOM 715 O O . VAL A 1 87 ? -2.316 3.037 2.843 1.00 80.81 87 VAL A O 1
ATOM 718 N N . ILE A 1 88 ? -1.577 1.416 1.476 1.00 81.31 88 ILE A N 1
ATOM 719 C CA . ILE A 1 88 ? -2.479 0.384 2.016 1.00 81.31 88 ILE A CA 1
ATOM 720 C C . ILE A 1 88 ? -2.237 0.174 3.510 1.00 81.31 88 ILE A C 1
ATOM 722 O O . ILE A 1 88 ? -3.186 0.180 4.292 1.00 81.31 88 ILE A O 1
ATOM 726 N N . VAL A 1 89 ? -0.976 0.001 3.913 1.00 82.00 89 VAL A N 1
ATOM 727 C CA . VAL A 1 89 ? -0.616 -0.222 5.319 1.00 82.00 89 VAL A CA 1
ATOM 728 C C . VAL A 1 89 ? -1.014 0.981 6.174 1.00 82.00 89 VAL A C 1
ATOM 730 O O . VAL A 1 89 ? -1.584 0.799 7.247 1.00 82.00 89 VAL A O 1
ATOM 733 N N . ALA A 1 90 ? -0.790 2.205 5.690 1.00 81.38 90 ALA A N 1
ATOM 734 C CA . ALA A 1 90 ? -1.206 3.420 6.385 1.00 81.38 90 ALA A CA 1
ATOM 735 C C . ALA A 1 90 ? -2.729 3.468 6.601 1.00 81.38 90 ALA A C 1
ATOM 737 O O . ALA A 1 90 ? -3.182 3.676 7.727 1.00 81.38 90 ALA A O 1
ATOM 738 N N . VAL A 1 91 ? -3.521 3.213 5.554 1.00 81.56 91 VAL A N 1
ATOM 739 C CA . VAL A 1 91 ? -4.993 3.170 5.642 1.00 81.56 91 VAL A CA 1
ATOM 740 C C . VAL A 1 91 ? -5.456 2.076 6.606 1.00 81.56 91 VAL A C 1
ATOM 742 O O . VAL A 1 91 ? -6.344 2.309 7.424 1.00 81.56 91 VAL A O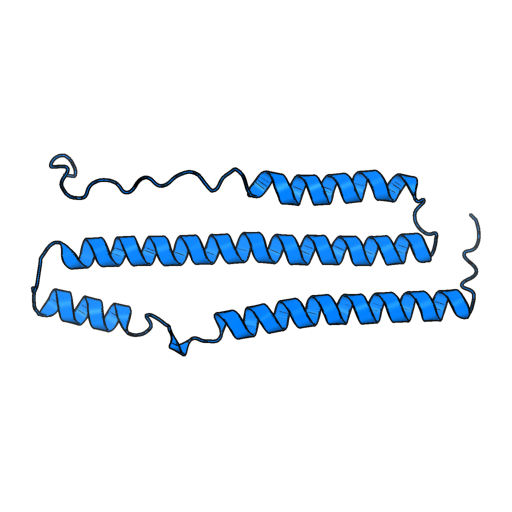 1
ATOM 745 N N . PHE A 1 92 ? -4.827 0.902 6.566 1.00 82.31 92 PHE A N 1
ATOM 746 C CA . PHE A 1 92 ? -5.141 -0.206 7.464 1.00 82.31 92 PHE A CA 1
ATOM 747 C C . PHE A 1 92 ? -4.888 0.143 8.937 1.00 82.31 92 PHE A C 1
ATOM 749 O O . PHE A 1 92 ? -5.750 -0.098 9.783 1.00 82.31 92 PHE A O 1
ATOM 756 N N . ILE A 1 93 ? -3.752 0.777 9.246 1.00 83.56 93 ILE A N 1
ATOM 757 C CA . ILE A 1 93 ? -3.445 1.245 10.604 1.00 83.56 93 ILE A CA 1
ATOM 758 C C . ILE A 1 93 ? -4.484 2.273 11.065 1.00 83.56 93 ILE A C 1
ATOM 760 O O . ILE A 1 93 ? -4.970 2.177 12.189 1.00 83.56 93 ILE A O 1
ATOM 764 N N . VAL A 1 94 ? -4.880 3.219 10.206 1.00 82.69 94 VAL A N 1
ATOM 765 C CA . VAL A 1 94 ? -5.916 4.215 10.535 1.00 82.69 94 VAL A CA 1
ATOM 766 C C . VAL A 1 94 ? -7.253 3.548 10.877 1.00 82.69 94 VAL A C 1
ATOM 768 O O . VAL A 1 94 ? -7.891 3.942 11.851 1.00 82.69 94 VAL A O 1
ATOM 771 N N . ILE A 1 95 ? -7.660 2.513 10.135 1.00 82.94 95 ILE A N 1
ATOM 772 C CA . ILE A 1 95 ? -8.885 1.748 10.424 1.00 82.94 95 ILE A CA 1
ATOM 773 C C . ILE A 1 95 ? -8.785 1.054 11.789 1.00 82.94 95 ILE A C 1
ATOM 775 O O . ILE A 1 95 ? -9.716 1.144 12.589 1.00 82.94 95 ILE A O 1
ATOM 779 N N . ILE A 1 96 ? -7.655 0.402 12.084 1.00 83.25 96 ILE A N 1
ATOM 780 C CA . ILE A 1 96 ? -7.426 -0.238 13.388 1.00 83.25 96 ILE A CA 1
ATOM 781 C C . ILE A 1 96 ? -7.513 0.793 14.516 1.00 83.25 96 ILE A C 1
ATOM 783 O O . ILE A 1 96 ? -8.193 0.553 15.510 1.00 83.25 96 ILE A O 1
ATOM 787 N N . LEU A 1 97 ? -6.870 1.953 14.362 1.00 81.69 97 LEU A N 1
ATOM 788 C CA . LEU A 1 97 ? -6.921 3.019 15.363 1.00 81.69 97 LEU A CA 1
ATOM 789 C C . LEU A 1 97 ? -8.336 3.544 15.571 1.00 81.69 97 LEU A C 1
ATOM 791 O O . LEU A 1 97 ? -8.743 3.735 16.713 1.00 81.69 97 LEU A O 1
ATOM 795 N N . ALA A 1 98 ? -9.096 3.738 14.493 1.00 79.44 98 ALA A N 1
ATOM 796 C CA . ALA A 1 98 ? -10.485 4.162 14.587 1.00 79.44 98 ALA A CA 1
ATOM 797 C C . ALA A 1 98 ? -11.314 3.160 15.404 1.00 79.44 98 ALA A C 1
ATOM 799 O O . ALA A 1 98 ? -12.068 3.567 16.286 1.00 79.44 98 ALA A O 1
ATOM 800 N N . ILE A 1 99 ? -11.123 1.856 15.174 1.00 79.62 99 ILE A N 1
ATOM 801 C CA . ILE A 1 99 ? -11.791 0.797 15.942 1.00 79.62 99 ILE A CA 1
ATOM 802 C C . ILE A 1 99 ? -11.359 0.832 17.414 1.00 79.62 99 ILE A C 1
ATOM 804 O O . ILE A 1 99 ? -12.218 0.840 18.290 1.00 79.62 99 ILE A O 1
ATOM 808 N N . LEU A 1 100 ? -10.055 0.911 17.694 1.00 77.25 100 LEU A N 1
ATOM 809 C CA . LEU A 1 100 ? -9.518 0.928 19.063 1.00 77.25 100 LEU A CA 1
ATOM 810 C C . LEU A 1 100 ? -9.936 2.173 19.862 1.00 77.25 100 LEU A C 1
ATOM 812 O O . LEU A 1 100 ? -10.106 2.104 21.082 1.00 77.25 100 LEU A O 1
ATOM 816 N N . MET A 1 101 ? -10.112 3.310 19.186 1.00 78.00 101 MET A N 1
ATOM 817 C CA . MET A 1 101 ? -10.658 4.526 19.788 1.00 78.00 101 MET A CA 1
ATOM 818 C C . MET A 1 101 ? -12.167 4.413 20.031 1.00 78.00 101 MET A C 1
ATOM 820 O O . MET A 1 101 ? -12.643 4.821 21.089 1.00 78.00 101 MET A O 1
ATOM 824 N N . LEU A 1 102 ? -12.923 3.828 19.094 1.00 76.75 102 LEU A N 1
ATOM 825 C CA . LEU A 1 102 ? -14.362 3.576 19.250 1.00 76.75 102 LEU A CA 1
ATOM 826 C C . LEU A 1 102 ? -14.661 2.633 20.418 1.00 76.75 102 LEU A C 1
ATOM 828 O O . LEU A 1 102 ? -15.602 2.868 21.171 1.00 76.75 102 LEU A O 1
ATOM 832 N N . THR A 1 103 ? -13.836 1.604 20.619 1.00 75.81 103 THR A N 1
ATOM 833 C CA . THR A 1 103 ? -13.952 0.685 21.761 1.00 75.81 103 THR A CA 1
ATOM 834 C C . THR A 1 103 ? -13.439 1.286 23.071 1.00 75.81 103 THR A C 1
ATOM 836 O O . THR A 1 103 ? -13.419 0.588 24.084 1.00 75.81 103 THR A O 1
ATOM 839 N N . LYS A 1 104 ? -13.014 2.562 23.070 1.00 70.06 104 LYS A N 1
ATOM 840 C CA . LYS A 1 104 ? -12.359 3.257 24.193 1.00 70.06 104 LYS A CA 1
ATOM 841 C C . LYS A 1 104 ? -11.163 2.492 24.776 1.00 70.06 104 LYS A C 1
ATOM 843 O O . LYS A 1 104 ? -10.765 2.729 25.911 1.00 70.06 104 LYS A O 1
ATOM 848 N N . THR A 1 105 ? -10.573 1.581 24.004 1.00 71.38 105 THR A N 1
ATOM 849 C CA . THR A 1 105 ? -9.396 0.807 24.420 1.00 71.38 105 THR A CA 1
ATOM 850 C C . THR A 1 105 ? -8.163 1.700 24.484 1.00 71.38 105 THR A C 1
ATOM 852 O O . THR A 1 105 ? -7.274 1.480 25.302 1.00 71.38 105 THR A O 1
ATOM 855 N N . ILE A 1 106 ? -8.121 2.720 23.625 1.00 70.56 106 ILE A N 1
ATOM 856 C CA . ILE A 1 106 ? -7.044 3.700 23.548 1.00 70.56 106 ILE A CA 1
ATOM 857 C C . ILE A 1 106 ? -7.642 5.105 23.672 1.00 70.56 106 ILE A C 1
ATOM 859 O O . ILE A 1 106 ? -8.677 5.411 23.076 1.00 70.56 106 ILE A O 1
ATOM 863 N N . THR A 1 107 ? -6.991 5.967 24.454 1.00 72.50 107 THR A N 1
ATOM 864 C CA . THR A 1 107 ? -7.376 7.375 24.597 1.00 72.50 107 THR A CA 1
ATOM 865 C C . THR A 1 107 ? -7.069 8.159 23.320 1.00 72.50 107 THR A C 1
ATOM 867 O O . THR A 1 107 ? -6.124 7.853 22.592 1.00 72.50 107 THR A O 1
ATOM 870 N N . ALA A 1 108 ? -7.834 9.219 23.047 1.00 70.31 108 ALA A N 1
ATOM 871 C CA . ALA A 1 108 ? -7.626 10.051 21.857 1.00 7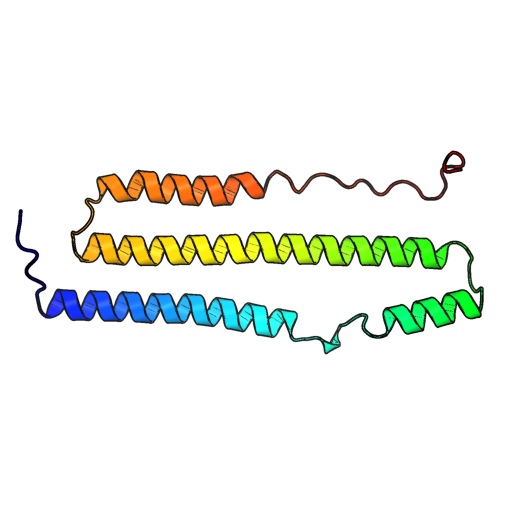0.31 108 ALA A CA 1
ATOM 872 C C . ALA A 1 108 ? -6.212 10.661 21.777 1.00 70.31 108 ALA A C 1
ATOM 874 O O . ALA A 1 108 ? -5.673 10.835 20.685 1.00 70.31 108 ALA A O 1
ATOM 875 N N . GLU A 1 109 ? -5.576 10.906 22.925 1.00 70.94 109 GLU A N 1
ATOM 876 C CA . GLU A 1 109 ? -4.205 11.419 23.008 1.00 70.94 109 GLU A CA 1
ATOM 877 C C . GLU A 1 109 ? -3.156 10.421 22.512 1.00 70.94 109 GLU A C 1
ATOM 879 O O . GLU A 1 109 ? -2.151 10.828 21.939 1.00 70.94 109 GLU A O 1
ATOM 884 N N . ALA A 1 110 ? -3.400 9.116 22.651 1.00 72.56 110 ALA A N 1
ATOM 885 C CA . ALA A 1 110 ? -2.520 8.083 22.111 1.00 72.56 110 ALA A CA 1
ATOM 886 C C . ALA A 1 110 ? -2.719 7.862 20.598 1.00 72.56 110 ALA A C 1
ATOM 888 O O . ALA A 1 110 ? -1.831 7.327 19.936 1.00 72.56 110 ALA A O 1
ATOM 889 N N . GLY A 1 111 ? -3.832 8.327 20.017 1.00 67.25 111 GLY A N 1
ATOM 890 C CA . GLY A 1 111 ? -4.050 8.301 18.566 1.00 67.25 111 GLY A CA 1
ATOM 891 C C . GLY A 1 111 ? -3.164 9.293 17.801 1.00 67.25 111 GLY A C 1
ATOM 892 O O . GLY A 1 111 ? -2.750 9.019 16.674 1.00 67.25 111 GLY A O 1
ATOM 893 N N . LEU A 1 112 ? -2.813 10.421 18.426 1.00 75.75 112 LEU A N 1
ATOM 894 C CA . LEU A 1 112 ? -2.073 11.518 17.794 1.00 75.75 112 LEU A CA 1
ATOM 895 C C . LEU A 1 112 ? -0.607 11.147 17.467 1.00 75.75 112 LEU A C 1
ATOM 897 O O . LEU A 1 112 ? -0.191 11.363 16.325 1.00 75.75 112 LEU A O 1
ATOM 901 N N . PRO A 1 113 ? 0.170 10.511 18.372 1.00 74.69 113 PRO A N 1
ATOM 902 C CA . PRO A 1 113 ? 1.506 10.001 18.061 1.00 74.69 113 PRO A CA 1
ATOM 903 C C . PRO A 1 113 ? 1.513 8.947 16.953 1.00 74.69 113 PRO A C 1
ATOM 905 O O . PRO A 1 113 ? 2.414 8.945 16.117 1.00 74.69 113 PRO A O 1
ATOM 908 N N . ILE A 1 114 ? 0.503 8.072 16.907 1.00 74.38 114 ILE A N 1
ATOM 909 C CA . ILE A 1 114 ? 0.453 6.989 15.918 1.00 74.38 114 ILE A CA 1
ATOM 910 C C . ILE A 1 114 ? 0.095 7.549 14.537 1.00 74.38 114 ILE A C 1
ATOM 912 O O . ILE A 1 114 ? 0.757 7.218 13.555 1.00 74.38 114 ILE A O 1
ATOM 916 N N . LEU A 1 115 ? -0.869 8.473 14.453 1.00 75.06 115 LEU A N 1
ATOM 917 C CA . LEU A 1 115 ? -1.164 9.197 13.211 1.00 75.06 115 LEU A CA 1
ATOM 918 C C . LEU A 1 115 ? 0.045 9.997 12.713 1.00 75.06 115 LEU A C 1
ATOM 920 O O . LEU A 1 115 ? 0.325 10.013 11.512 1.00 75.06 115 LEU A O 1
ATOM 924 N N . SER A 1 116 ? 0.795 10.612 13.628 1.00 80.06 116 SER A N 1
ATOM 925 C CA . SER A 1 116 ? 2.021 11.351 13.306 1.00 80.06 116 SER A CA 1
ATOM 926 C C . SER A 1 116 ? 3.119 10.423 12.776 1.00 80.06 116 SER A C 1
ATOM 928 O O . SER A 1 116 ? 3.766 10.747 11.783 1.00 80.06 116 SER A O 1
ATOM 930 N N . ALA A 1 117 ? 3.289 9.238 13.373 1.00 78.00 117 ALA A N 1
ATOM 931 C CA . ALA A 1 117 ? 4.245 8.227 12.922 1.00 78.00 117 ALA A CA 1
ATOM 932 C C . ALA A 1 117 ? 3.892 7.662 11.536 1.00 78.00 117 ALA A C 1
ATOM 934 O O . ALA A 1 117 ? 4.767 7.547 10.679 1.00 78.00 117 ALA A O 1
ATOM 935 N N . VAL A 1 118 ? 2.611 7.368 11.282 1.00 77.19 118 VAL A N 1
ATOM 936 C CA . VAL A 1 118 ? 2.133 6.893 9.971 1.00 77.19 118 VAL A CA 1
ATOM 937 C C . VAL A 1 118 ? 2.297 7.978 8.904 1.00 77.19 118 VAL A C 1
ATOM 939 O O . VAL A 1 118 ? 2.767 7.689 7.805 1.00 77.19 118 VAL A O 1
ATOM 942 N N . SER A 1 119 ? 1.990 9.236 9.234 1.00 76.38 119 SER A N 1
ATOM 943 C CA . SER A 1 119 ? 2.175 10.377 8.326 1.00 76.38 119 SER A CA 1
ATOM 944 C C . SER A 1 119 ? 3.658 10.639 8.036 1.00 76.38 119 SER A C 1
ATOM 946 O O . SER A 1 119 ? 4.037 10.867 6.889 1.00 76.38 119 SER A O 1
ATOM 948 N N . GLY A 1 120 ? 4.523 10.535 9.051 1.00 76.31 120 GLY A N 1
ATOM 949 C CA . GLY A 1 120 ? 5.976 10.647 8.899 1.00 76.31 120 GLY A CA 1
ATOM 950 C C . GLY A 1 120 ? 6.569 9.528 8.040 1.00 76.31 120 GLY A C 1
ATOM 951 O O . GLY A 1 120 ? 7.365 9.801 7.143 1.00 76.31 120 GLY A O 1
ATOM 952 N N . PHE A 1 121 ? 6.128 8.282 8.243 1.00 73.06 121 PHE A N 1
ATOM 953 C CA . PHE A 1 121 ? 6.494 7.139 7.402 1.00 73.06 121 PHE A CA 1
ATOM 954 C C . PHE A 1 121 ? 6.031 7.329 5.951 1.00 73.06 121 PHE A C 1
ATOM 956 O O . PHE A 1 121 ? 6.783 7.040 5.020 1.00 73.06 121 PHE A O 1
ATOM 963 N N . ALA A 1 122 ? 4.828 7.882 5.754 1.00 70.25 122 ALA A N 1
ATOM 964 C CA . ALA A 1 122 ? 4.286 8.155 4.432 1.00 70.25 122 ALA A CA 1
ATOM 965 C C . ALA A 1 122 ? 5.116 9.194 3.644 1.00 70.25 122 ALA A C 1
ATOM 967 O O . ALA A 1 122 ? 5.341 9.032 2.445 1.00 70.25 122 ALA A O 1
ATOM 968 N N . ILE A 1 123 ? 5.595 10.243 4.322 1.00 67.56 123 ILE A N 1
ATOM 969 C CA . ILE A 1 123 ? 6.328 11.364 3.711 1.00 67.56 123 ILE A CA 1
ATOM 970 C C . ILE A 1 123 ? 7.818 11.041 3.501 1.00 67.56 123 ILE A C 1
ATOM 972 O O . ILE A 1 123 ? 8.381 11.388 2.463 1.00 67.56 123 ILE A O 1
ATOM 976 N N . ALA A 1 124 ? 8.466 10.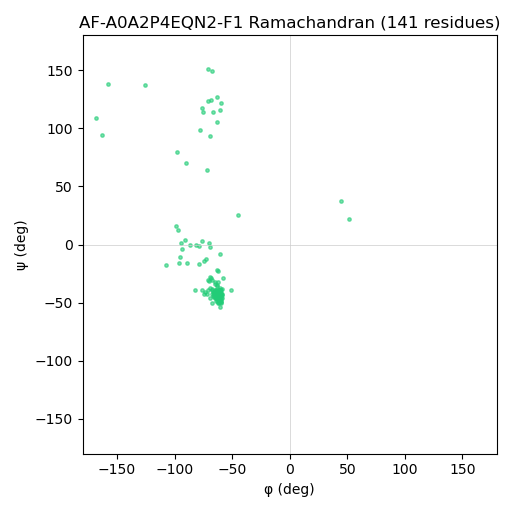342 4.439 1.00 62.56 124 ALA A N 1
ATOM 977 C CA . ALA A 1 124 ? 9.913 10.099 4.408 1.00 62.56 124 ALA A CA 1
ATOM 978 C C . ALA A 1 124 ? 10.396 9.268 3.200 1.00 62.56 124 ALA A C 1
ATOM 980 O O . ALA A 1 124 ? 11.562 9.367 2.822 1.00 62.56 124 ALA A O 1
ATOM 981 N N . LYS A 1 125 ? 9.521 8.477 2.564 1.00 58.00 125 LYS A N 1
ATOM 982 C CA . LYS A 1 125 ? 9.856 7.713 1.348 1.00 58.00 125 LYS A CA 1
ATOM 983 C C . LYS A 1 125 ? 9.617 8.453 0.027 1.00 58.00 125 LYS A C 1
ATOM 985 O O . LYS A 1 125 ? 10.164 8.028 -0.981 1.00 58.00 125 LYS A O 1
ATOM 990 N N . GLY A 1 126 ? 8.853 9.549 0.008 1.00 54.72 126 GLY A N 1
ATOM 991 C CA . GLY A 1 126 ? 8.607 10.324 -1.220 1.00 54.72 126 GLY A CA 1
ATOM 992 C C . GLY A 1 126 ? 9.801 11.176 -1.673 1.00 54.72 126 GLY A C 1
ATOM 993 O O . GLY A 1 126 ? 9.833 11.649 -2.804 1.00 54.72 126 GLY A O 1
ATOM 994 N N . VAL A 1 127 ? 10.793 11.374 -0.799 1.00 54.41 127 VAL A N 1
ATOM 995 C CA . VAL A 1 127 ? 11.951 12.251 -1.044 1.00 54.41 127 VAL A CA 1
ATOM 996 C C . VAL A 1 127 ? 13.193 11.520 -1.572 1.00 54.41 127 VAL A C 1
ATOM 998 O O . VAL A 1 127 ? 14.136 12.173 -2.012 1.00 54.41 127 VAL A O 1
ATOM 1001 N N . SER A 1 128 ? 13.222 10.182 -1.562 1.00 49.81 128 SER A N 1
ATOM 1002 C CA . SER A 1 128 ? 14.400 9.392 -1.964 1.00 49.81 128 SER A CA 1
ATOM 1003 C C . SER A 1 128 ? 14.417 8.957 -3.435 1.00 49.81 128 SER A C 1
ATOM 1005 O O . SER A 1 128 ? 15.425 8.420 -3.887 1.00 49.81 128 SER A O 1
ATOM 1007 N N . SER A 1 129 ? 13.365 9.236 -4.208 1.00 50.25 129 SER A N 1
ATOM 1008 C CA . SER A 1 129 ? 13.254 8.840 -5.624 1.00 50.25 129 SER A CA 1
ATOM 1009 C C . SER A 1 129 ? 14.027 9.727 -6.609 1.00 50.25 129 SER A C 1
ATOM 1011 O O . SER A 1 129 ? 14.040 9.478 -7.813 1.00 50.25 129 SER A O 1
ATOM 1013 N N . SER A 1 130 ? 14.699 10.776 -6.130 1.00 48.97 130 SER A N 1
ATOM 1014 C CA . SER A 1 130 ? 15.449 11.701 -6.983 1.00 48.97 130 SER A CA 1
ATOM 1015 C C . SER A 1 130 ? 16.902 11.258 -7.168 1.00 48.97 130 SER A C 1
ATOM 1017 O O . SER A 1 130 ? 17.819 11.910 -6.667 1.00 48.97 130 SER A O 1
ATOM 1019 N N . LYS A 1 131 ? 17.133 10.169 -7.907 1.00 53.91 131 LYS A N 1
ATOM 1020 C CA . LYS A 1 131 ? 18.401 9.958 -8.625 1.00 53.91 131 LYS A CA 1
ATOM 1021 C C . LYS A 1 131 ? 18.276 8.798 -9.606 1.00 53.91 131 LYS A C 1
ATOM 1023 O O . LYS A 1 131 ? 18.203 7.654 -9.189 1.00 53.91 131 LYS A O 1
ATOM 1028 N N . ASN A 1 132 ? 18.259 9.137 -10.891 1.00 48.66 132 ASN A N 1
ATOM 1029 C CA . ASN A 1 132 ? 18.977 8.443 -11.958 1.00 48.66 132 ASN A CA 1
ATOM 1030 C C . ASN A 1 132 ? 19.013 9.403 -13.151 1.00 48.66 132 ASN A C 1
ATOM 1032 O O . ASN A 1 132 ? 18.061 9.526 -13.918 1.00 48.66 132 ASN A O 1
ATOM 1036 N N . THR A 1 133 ? 20.096 10.168 -13.251 1.00 54.28 133 THR A N 1
ATOM 1037 C CA . THR A 1 133 ? 20.443 10.856 -14.494 1.00 54.28 133 THR A CA 1
ATOM 1038 C C . THR A 1 133 ? 20.903 9.764 -15.460 1.00 54.28 133 THR A C 1
ATOM 1040 O O . THR A 1 133 ? 21.812 9.022 -15.082 1.00 54.28 133 THR A O 1
ATOM 1043 N N . PRO A 1 134 ? 20.307 9.607 -16.653 1.00 54.94 134 PRO A N 1
ATOM 1044 C CA . PRO A 1 134 ? 20.769 8.602 -17.602 1.00 54.94 134 PRO A CA 1
ATOM 1045 C C . PRO A 1 134 ? 22.230 8.897 -17.959 1.00 54.94 134 PRO A C 1
ATOM 1047 O O . PRO A 1 134 ? 22.560 10.002 -18.397 1.00 54.94 134 PRO A O 1
ATOM 1050 N N . SER A 1 135 ? 23.120 7.935 -17.712 1.00 58.44 135 SER A N 1
ATOM 1051 C CA . SER A 1 135 ? 24.507 8.000 -18.167 1.00 58.44 135 SER A CA 1
ATOM 1052 C C . SER A 1 135 ? 24.514 8.002 -19.690 1.00 58.44 135 SER A C 1
ATOM 1054 O O . SER A 1 135 ? 23.903 7.140 -20.311 1.00 58.44 135 SER A O 1
ATOM 1056 N N . ASN A 1 136 ? 25.179 8.989 -20.291 1.00 57.97 136 ASN A N 1
ATOM 1057 C CA . ASN A 1 136 ? 25.286 9.128 -21.738 1.00 57.97 136 ASN A CA 1
ATOM 1058 C C . ASN A 1 136 ? 25.990 7.891 -22.339 1.00 57.97 136 ASN A C 1
ATOM 1060 O O . ASN A 1 136 ? 27.179 7.709 -22.076 1.00 57.97 136 ASN A O 1
ATOM 1064 N N . PRO A 1 137 ? 25.327 7.081 -23.184 1.00 54.84 137 PRO A N 1
ATOM 1065 C CA . PRO A 1 137 ? 25.910 5.845 -23.728 1.00 54.84 137 PRO A CA 1
ATOM 1066 C C . PRO A 1 137 ? 27.049 6.063 -24.736 1.00 54.84 137 PRO A C 1
ATOM 1068 O O . PRO A 1 137 ? 27.612 5.104 -25.250 1.00 54.84 137 PRO A O 1
ATOM 1071 N N . ASN A 1 138 ? 27.373 7.322 -25.047 1.00 57.25 138 ASN A N 1
ATOM 1072 C CA . ASN A 1 138 ? 28.471 7.712 -25.930 1.00 57.25 138 ASN A CA 1
ATOM 1073 C C . ASN A 1 138 ? 29.742 8.131 -25.165 1.00 57.25 138 ASN A C 1
ATOM 1075 O O . ASN A 1 138 ? 30.595 8.789 -25.756 1.00 57.25 138 ASN A O 1
ATOM 1079 N N . ASP A 1 139 ? 29.868 7.820 -23.869 1.00 58.19 139 ASP A N 1
ATOM 1080 C CA . ASP A 1 139 ? 31.116 8.055 -23.134 1.00 58.19 139 ASP A CA 1
ATOM 1081 C C . ASP A 1 139 ? 32.169 6.993 -23.518 1.00 58.19 139 ASP A C 1
ATOM 1083 O O . ASP A 1 139 ? 31.975 5.808 -23.233 1.00 58.19 139 ASP A O 1
ATOM 1087 N N . PRO A 1 140 ? 33.284 7.376 -24.169 1.00 54.69 140 PRO A N 1
ATOM 1088 C CA . PRO A 1 140 ? 34.321 6.441 -24.598 1.00 54.69 140 PRO A CA 1
ATOM 1089 C C . PRO A 1 140 ? 35.145 5.827 -23.448 1.00 54.69 140 PRO A C 1
ATOM 1091 O O . PRO A 1 140 ? 36.053 5.050 -23.730 1.00 54.69 140 PRO A O 1
ATOM 1094 N N . ASN A 1 141 ? 34.869 6.148 -22.177 1.00 50.31 141 ASN A N 1
ATOM 1095 C CA . ASN A 1 141 ? 35.626 5.641 -21.020 1.00 50.31 141 ASN A CA 1
ATOM 1096 C C . ASN A 1 141 ? 35.010 4.430 -20.300 1.00 50.31 141 ASN A C 1
ATOM 1098 O O . ASN A 1 141 ? 35.463 4.085 -19.209 1.00 50.31 141 ASN A O 1
ATOM 1102 N N . ILE A 1 142 ? 34.007 3.766 -20.874 1.00 49.59 142 ILE A N 1
ATOM 1103 C CA . ILE A 1 142 ? 33.477 2.514 -20.314 1.00 49.59 142 ILE A CA 1
ATOM 1104 C C . ILE A 1 142 ? 34.124 1.341 -21.063 1.00 49.59 142 ILE A C 1
ATOM 1106 O O . ILE A 1 142 ? 33.562 0.810 -22.021 1.00 49.59 142 ILE A O 1
ATOM 1110 N N . GLY A 1 143 ? 35.358 1.023 -20.662 1.00 40.16 143 GLY A N 1
ATOM 1111 C CA . GLY A 1 143 ? 36.106 -0.180 -21.044 1.00 40.16 143 GLY A CA 1
ATOM 1112 C C . GLY A 1 143 ? 36.143 -1.190 -19.909 1.00 40.16 143 GLY A C 1
ATOM 1113 O O . GLY A 1 143 ? 36.230 -0.745 -18.742 1.00 40.16 143 GLY A O 1
#

Foldseek 3Di:
DDPLDCDPVLVVVLVVLVVVLCVVLVVLVVVVCVVPVCCVVDPPCVVVVLVVCVVVCPDPCVSVVSVVVVVVVVVVVVLCVVLSVLVSVLSNVVSVLVSCVSSVVDPPVVVVVVNVVSVCSNPVSVPPPPDDDDDDPPPPPPD